Protein AF-A0A0L0HVJ5-F1 (afdb_monomer_lite)

Foldseek 3Di:
DDDDDPDPPDDDDDDPVLVVQLVVLVVLLVVQCVVLCAQDQLHHDDDPVSLVPDDLVDDDDDDLPDPVDDPVSSCSNRVSVVSVVSNPVSDDPVVVSVVSSVSSVVVSVVVVVVVVVVVVVVVVVVVVVVVVVVVPDPDDD

InterPro domains:
  IPR036549 Cytochrome c oxidase subunit 6B/Cytochrome c oxidase assembly factor 6-like superfamily [G3DSA:1.10.10.140] (3-113)
  IPR048280 Cytochrome oxidase c subunit VIb-like [PF02297] (13-110)
  IPR048281 Cytochrome c oxidase assembly factor 6, fungal [PTHR47677] (13-136)

pLDDT: mean 87.88, std 12.99, range [35.66, 98.38]

Radius of gyration: 23.28 Å; chains: 1; bounding box: 74×42×64 Å

Sequence (141 aa):
MPAHETPKLGSLPPSRSARSKCWTARDAYFACLDSHNLWLQGLGPRTHEEIIAVDPQRLVVSSESDKSLTKEERKRLFACRDMKEMFDRECLPSWVNHFGLLRVKDLQTEYLKKKVDKDERERETSDDAFWEKVSAKPRQT

Secondary structure (DSSP, 8-state):
--------SSSSPPPHHHHHHHHHHHHHHHHHHHHTT-SSSS----SHHHHHH--TTS--PPPTT-TTS-HHHHHHHTTTHHHHHHHHHHS-HHHHHHHHHHHHHHHHHHHHHHHHHHHHHHHHHHHHHHHHHHHTS----

Structure (mmCIF, N/CA/C/O backbone):
data_AF-A0A0L0HVJ5-F1
#
_entry.id   AF-A0A0L0HVJ5-F1
#
loop_
_atom_site.group_PDB
_atom_site.id
_atom_site.type_symbol
_atom_site.label_atom_id
_atom_site.label_alt_id
_atom_site.label_comp_id
_atom_site.label_asym_id
_atom_site.label_entity_id
_atom_site.label_seq_id
_atom_site.pdbx_PDB_ins_code
_atom_site.Cartn_x
_atom_site.Cartn_y
_atom_site.Cartn_z
_atom_site.occupancy
_atom_site.B_iso_or_equiv
_atom_site.auth_seq_id
_atom_site.auth_comp_id
_atom_site.auth_asym_id
_atom_site.auth_atom_id
_atom_site.pdbx_PDB_model_num
ATOM 1 N N . MET A 1 1 ? 24.011 -11.012 -29.200 1.00 35.66 1 MET A N 1
ATOM 2 C CA . MET A 1 1 ? 23.295 -10.909 -27.910 1.00 35.66 1 MET A CA 1
ATOM 3 C C . MET A 1 1 ? 23.874 -9.721 -27.158 1.00 35.66 1 MET A C 1
ATOM 5 O O . MET A 1 1 ? 25.054 -9.807 -26.837 1.00 35.66 1 MET A O 1
ATOM 9 N N . PRO A 1 2 ? 23.173 -8.591 -26.955 1.00 46.00 2 PRO A N 1
ATOM 10 C CA . PRO A 1 2 ? 23.742 -7.521 -26.150 1.00 46.00 2 PRO A CA 1
ATOM 11 C C . PRO A 1 2 ? 23.541 -7.839 -24.665 1.00 46.00 2 PRO A C 1
ATOM 13 O O . PRO A 1 2 ? 22.484 -8.309 -24.247 1.00 46.00 2 PRO A O 1
ATOM 16 N N . ALA A 1 3 ? 24.614 -7.639 -23.909 1.00 45.78 3 ALA A N 1
ATOM 17 C CA . ALA A 1 3 ? 24.721 -7.916 -22.490 1.00 45.78 3 ALA A CA 1
ATOM 18 C C . ALA A 1 3 ? 23.763 -7.041 -21.667 1.00 45.78 3 ALA A C 1
ATOM 20 O O . ALA A 1 3 ? 23.591 -5.855 -21.943 1.00 45.78 3 ALA A O 1
ATOM 21 N N . HIS A 1 4 ? 23.170 -7.628 -20.627 1.00 51.38 4 HIS A N 1
ATOM 22 C CA . HIS A 1 4 ? 22.536 -6.879 -19.550 1.00 51.38 4 HIS A CA 1
ATOM 23 C C . HIS A 1 4 ? 23.625 -6.110 -18.790 1.00 51.38 4 HIS A C 1
ATOM 25 O O . HIS A 1 4 ? 24.288 -6.659 -17.914 1.00 51.38 4 HIS A O 1
ATOM 31 N N . GLU A 1 5 ? 23.837 -4.845 -19.147 1.00 51.06 5 GLU A N 1
ATOM 32 C CA . GLU A 1 5 ? 24.633 -3.922 -18.343 1.00 51.06 5 GLU A CA 1
ATOM 33 C C . GLU A 1 5 ? 23.845 -3.581 -17.077 1.00 51.06 5 GLU A C 1
ATOM 35 O O . GLU A 1 5 ? 22.910 -2.780 -17.100 1.00 51.06 5 GLU A O 1
ATOM 40 N N . THR A 1 6 ? 24.210 -4.195 -15.956 1.00 59.03 6 THR A N 1
ATOM 41 C CA . THR A 1 6 ? 23.893 -3.653 -14.637 1.00 59.03 6 THR A CA 1
ATOM 42 C C . THR A 1 6 ? 24.809 -2.447 -14.404 1.00 59.03 6 THR A C 1
ATOM 44 O O . THR A 1 6 ? 26.033 -2.607 -14.353 1.00 59.03 6 THR A O 1
ATOM 47 N N . PRO A 1 7 ? 24.282 -1.212 -14.300 1.00 54.69 7 PRO A N 1
ATOM 48 C CA . PRO A 1 7 ? 25.136 -0.054 -14.088 1.00 54.69 7 PRO A CA 1
ATOM 49 C C . PRO A 1 7 ? 25.788 -0.134 -12.706 1.00 54.69 7 PRO A C 1
ATOM 51 O O . PRO A 1 7 ? 25.109 -0.335 -11.696 1.00 54.69 7 PRO A O 1
ATOM 54 N N . LYS A 1 8 ? 27.114 0.046 -12.672 1.00 54.25 8 LYS A N 1
ATOM 55 C CA . LYS A 1 8 ? 27.903 0.225 -11.447 1.00 54.25 8 LYS A CA 1
ATOM 56 C C . LYS A 1 8 ? 27.253 1.265 -10.532 1.00 54.25 8 LYS A C 1
ATOM 58 O O . LYS A 1 8 ? 26.825 2.331 -10.971 1.00 54.25 8 LYS A O 1
ATOM 63 N N . LEU A 1 9 ? 27.235 0.937 -9.246 1.00 49.25 9 LEU A N 1
ATOM 64 C CA . LEU A 1 9 ? 26.722 1.755 -8.159 1.00 49.25 9 LEU A CA 1
ATOM 65 C C . LEU A 1 9 ? 27.372 3.157 -8.152 1.00 49.25 9 LEU A C 1
ATOM 67 O O . LEU A 1 9 ? 28.546 3.289 -7.822 1.00 49.25 9 LEU A O 1
ATOM 71 N N . GLY A 1 10 ? 26.576 4.185 -8.476 1.00 60.19 10 GLY A N 1
ATOM 72 C CA . GLY A 1 10 ? 26.803 5.586 -8.093 1.00 60.19 10 GLY A CA 1
ATOM 73 C C . GLY A 1 10 ? 27.552 6.485 -9.088 1.00 60.19 10 GLY A C 1
ATOM 74 O O . GLY A 1 10 ? 28.771 6.565 -9.037 1.00 60.19 10 GLY A O 1
ATOM 75 N N . SER A 1 11 ? 26.809 7.251 -9.903 1.00 64.94 11 SER A N 1
ATOM 76 C CA . SER A 1 11 ? 26.962 8.728 -10.011 1.00 64.94 11 SER A CA 1
ATOM 77 C C . SER A 1 11 ? 26.022 9.385 -11.033 1.00 64.94 11 SER A C 1
ATOM 79 O O . SER A 1 11 ? 25.869 10.603 -11.009 1.00 64.94 11 SER A O 1
ATOM 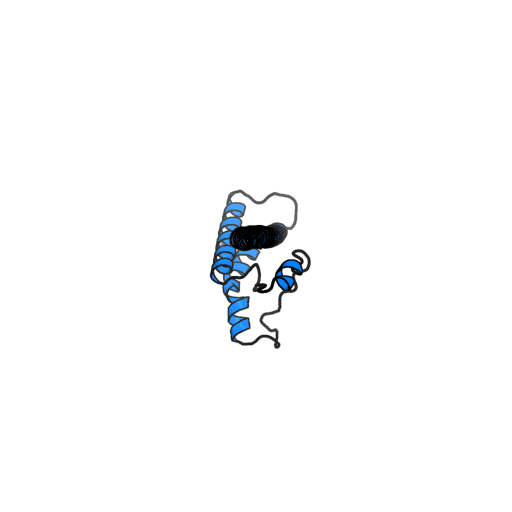81 N N . LEU A 1 12 ? 25.349 8.621 -11.903 1.00 70.25 12 LEU A N 1
ATOM 82 C CA . LEU A 1 12 ? 24.452 9.190 -12.912 1.00 70.25 12 LEU A CA 1
ATOM 83 C C . LEU A 1 12 ? 22.986 8.843 -12.623 1.00 70.25 12 LEU A C 1
ATOM 85 O O . LEU A 1 12 ? 22.672 7.677 -12.363 1.00 70.25 12 LEU A O 1
ATOM 89 N N . PRO A 1 13 ? 22.070 9.829 -12.673 1.00 76.44 13 PRO A N 1
ATOM 90 C CA . PRO A 1 13 ? 20.647 9.551 -12.577 1.00 76.44 13 PRO A CA 1
ATOM 91 C C . PRO A 1 13 ? 20.217 8.627 -13.729 1.00 76.44 13 PRO A C 1
ATOM 93 O O . PRO A 1 13 ? 20.720 8.760 -14.849 1.00 76.44 13 PRO A O 1
ATOM 96 N N . PRO A 1 14 ? 19.271 7.701 -13.491 1.00 86.19 14 PRO A N 1
ATOM 97 C CA . PRO A 1 14 ? 18.804 6.793 -14.525 1.00 86.19 14 PRO A CA 1
ATOM 98 C C . PRO A 1 14 ? 18.211 7.568 -15.707 1.00 86.19 14 PRO A C 1
ATOM 100 O O . PRO A 1 14 ? 17.518 8.583 -15.548 1.00 86.19 14 PRO A O 1
ATOM 103 N N . SER A 1 15 ? 18.461 7.060 -16.914 1.00 93.12 15 SER A N 1
ATOM 104 C CA . SER A 1 15 ? 17.934 7.651 -18.144 1.00 93.12 15 SER A CA 1
ATOM 105 C C . SER A 1 15 ? 16.402 7.711 -18.120 1.00 93.12 15 SER A C 1
ATOM 107 O O . SER A 1 15 ? 15.737 6.979 -17.384 1.00 93.12 15 SER A O 1
ATOM 109 N N . ARG A 1 16 ? 15.797 8.574 -18.946 1.00 93.38 16 ARG A N 1
ATOM 110 C CA . ARG A 1 16 ? 14.327 8.651 -19.062 1.00 93.38 16 ARG A CA 1
ATOM 111 C C . ARG A 1 16 ? 13.706 7.291 -19.413 1.00 93.38 16 ARG A C 1
ATOM 113 O O . ARG A 1 16 ? 12.680 6.935 -18.847 1.00 93.38 16 ARG A O 1
ATOM 120 N N . SER A 1 17 ? 14.346 6.535 -20.307 1.00 94.25 17 SER A N 1
ATOM 121 C CA . SER A 1 17 ? 13.893 5.193 -20.697 1.00 94.25 17 SER A CA 1
ATOM 122 C C . SER A 1 17 ? 13.975 4.204 -19.528 1.00 94.25 17 SER A C 1
ATOM 124 O O . SER A 1 17 ? 13.000 3.511 -19.247 1.00 94.25 17 SER A O 1
ATOM 126 N N . ALA A 1 18 ? 15.082 4.206 -18.774 1.00 93.06 18 ALA A N 1
ATOM 127 C CA . ALA A 1 18 ? 15.229 3.367 -17.583 1.00 93.06 18 ALA A CA 1
ATOM 128 C C . ALA A 1 18 ? 14.184 3.708 -16.503 1.00 93.06 18 ALA A C 1
ATOM 130 O O . ALA A 1 18 ? 13.551 2.814 -15.949 1.00 93.06 18 ALA A O 1
ATOM 131 N N . ARG A 1 19 ? 13.926 5.003 -16.267 1.00 95.50 19 ARG A N 1
ATOM 132 C CA . ARG A 1 19 ? 12.868 5.454 -15.347 1.00 95.50 19 ARG A CA 1
ATOM 133 C C . ARG A 1 19 ? 11.484 4.978 -15.777 1.00 95.50 19 ARG A C 1
ATOM 135 O O . ARG A 1 19 ? 10.726 4.521 -14.932 1.00 95.50 19 ARG A O 1
ATOM 142 N N . SER A 1 20 ? 11.181 5.038 -17.075 1.00 96.81 20 SER A N 1
ATOM 143 C CA . SER A 1 20 ? 9.906 4.552 -17.608 1.00 96.81 20 SER A CA 1
ATOM 144 C C . SER A 1 20 ? 9.703 3.064 -17.321 1.00 96.81 20 SER A C 1
ATOM 146 O O . SER A 1 20 ? 8.641 2.693 -16.837 1.00 96.81 20 SER A O 1
ATOM 148 N N . LYS A 1 21 ? 10.721 2.223 -17.563 1.00 96.88 21 LYS A N 1
ATOM 149 C CA . LYS A 1 21 ? 10.654 0.781 -17.261 1.00 96.88 21 LYS A CA 1
ATOM 150 C C . LYS A 1 21 ? 10.443 0.525 -15.770 1.00 96.88 21 LYS A C 1
ATOM 152 O O . LYS A 1 21 ? 9.568 -0.253 -15.403 1.00 96.88 21 LYS A O 1
ATOM 157 N N . CYS A 1 22 ? 11.193 1.235 -14.928 1.00 97.12 22 CYS A N 1
ATOM 158 C CA . CYS A 1 22 ? 11.050 1.159 -13.480 1.00 97.12 22 CYS A CA 1
ATOM 159 C C . CYS A 1 22 ? 9.627 1.522 -13.014 1.00 97.12 22 CYS A C 1
ATOM 161 O O . CYS A 1 22 ? 9.036 0.781 -12.234 1.00 97.12 22 CYS A O 1
ATOM 163 N N . TRP A 1 23 ? 9.041 2.620 -13.506 1.00 97.44 23 TRP A N 1
ATOM 164 C CA . TRP A 1 23 ? 7.674 3.011 -13.134 1.00 97.44 23 TRP A CA 1
ATOM 165 C C . TRP A 1 23 ? 6.628 2.003 -13.602 1.00 97.44 23 TRP A C 1
ATOM 167 O O . TRP A 1 23 ? 5.751 1.652 -12.824 1.00 97.44 23 TRP A O 1
ATOM 177 N N . THR A 1 24 ? 6.758 1.463 -14.816 1.00 98.19 24 THR A N 1
ATOM 178 C CA . THR A 1 24 ? 5.864 0.400 -15.293 1.00 98.19 24 THR A CA 1
ATOM 179 C C . THR A 1 24 ? 5.943 -0.848 -14.408 1.00 98.19 24 THR A C 1
ATOM 181 O O . THR A 1 24 ? 4.905 -1.388 -14.032 1.00 98.19 24 THR A O 1
ATOM 184 N N . ALA A 1 25 ? 7.148 -1.287 -14.028 1.00 98.12 25 ALA A N 1
ATOM 185 C CA . ALA A 1 25 ? 7.323 -2.435 -13.136 1.00 98.12 25 ALA A CA 1
ATOM 186 C C . ALA A 1 25 ? 6.784 -2.159 -11.718 1.00 98.12 25 ALA A C 1
ATOM 188 O O . ALA A 1 25 ? 6.118 -3.013 -11.133 1.00 98.12 25 ALA A O 1
ATOM 189 N N . ARG A 1 26 ? 7.013 -0.947 -11.192 1.00 97.81 26 ARG A N 1
ATOM 190 C CA . ARG A 1 26 ? 6.460 -0.473 -9.913 1.00 97.81 26 ARG A CA 1
ATOM 191 C C . ARG A 1 26 ? 4.937 -0.540 -9.910 1.00 97.81 26 ARG A C 1
ATOM 193 O O . ARG A 1 26 ? 4.354 -1.096 -8.984 1.00 97.81 26 ARG A O 1
ATOM 200 N N . ASP A 1 27 ? 4.307 0.032 -10.930 1.00 98.38 27 ASP A N 1
ATOM 201 C CA . ASP A 1 27 ? 2.852 0.159 -10.998 1.00 98.38 27 ASP A CA 1
ATOM 202 C C . ASP A 1 27 ? 2.196 -1.217 -11.166 1.00 98.38 27 ASP A C 1
ATOM 204 O O . ASP A 1 27 ? 1.201 -1.501 -10.503 1.00 98.38 27 ASP A O 1
ATOM 208 N N . ALA A 1 28 ? 2.802 -2.114 -11.954 1.00 98.31 28 ALA A N 1
ATOM 209 C CA . ALA A 1 28 ? 2.354 -3.502 -12.068 1.00 98.31 28 ALA A CA 1
ATOM 210 C C . ALA A 1 28 ? 2.432 -4.255 -10.726 1.00 98.31 28 ALA A C 1
ATOM 212 O O . ALA A 1 28 ? 1.493 -4.957 -10.346 1.00 98.31 28 ALA A O 1
ATOM 213 N N . TYR A 1 29 ? 3.528 -4.082 -9.979 1.00 98.00 29 TYR A N 1
ATOM 214 C CA . TYR A 1 29 ? 3.678 -4.676 -8.652 1.00 98.00 29 TYR A CA 1
ATOM 215 C C . TYR A 1 29 ? 2.644 -4.135 -7.660 1.00 98.00 29 TYR A C 1
ATOM 217 O O . TYR A 1 29 ? 1.956 -4.917 -7.005 1.00 98.00 29 TYR A O 1
ATOM 225 N N . PHE A 1 30 ? 2.485 -2.815 -7.575 1.00 97.88 30 PHE A N 1
ATOM 226 C CA . PHE A 1 30 ? 1.533 -2.193 -6.654 1.00 97.88 30 PHE A CA 1
ATOM 227 C C . PHE A 1 30 ? 0.077 -2.525 -6.988 1.00 97.88 30 PHE A C 1
ATOM 229 O O . PHE A 1 30 ? -0.677 -2.826 -6.065 1.00 97.88 30 PHE A O 1
ATOM 236 N N . ALA A 1 31 ? -0.285 -2.592 -8.273 1.00 97.94 31 ALA A N 1
ATOM 237 C CA . ALA A 1 31 ? -1.609 -3.037 -8.703 1.00 97.94 31 ALA A CA 1
ATOM 238 C C . ALA A 1 31 ? -1.893 -4.495 -8.303 1.00 97.94 31 ALA A C 1
ATOM 240 O O . ALA A 1 31 ? -2.991 -4.806 -7.837 1.00 97.94 31 ALA A O 1
ATOM 241 N N . CYS A 1 32 ? -0.899 -5.385 -8.425 1.00 97.75 32 CYS A N 1
ATOM 242 C CA . CYS A 1 32 ? -1.026 -6.754 -7.928 1.00 97.75 32 CYS A CA 1
ATOM 243 C C . CYS A 1 32 ? -1.295 -6.759 -6.417 1.00 97.75 32 CYS A C 1
ATOM 245 O O . CYS A 1 32 ? -2.256 -7.381 -5.964 1.00 97.75 32 CYS A O 1
ATOM 247 N N . LEU A 1 33 ? -0.499 -6.022 -5.638 1.00 96.94 33 LEU A N 1
ATOM 248 C CA . LEU A 1 33 ? -0.677 -5.945 -4.189 1.00 96.94 33 LEU A CA 1
ATOM 249 C C . LEU A 1 33 ? -2.072 -5.445 -3.796 1.00 96.94 33 LEU A C 1
ATOM 251 O O . LEU A 1 33 ? -2.713 -6.054 -2.938 1.00 96.94 33 LEU A O 1
ATOM 255 N N . ASP A 1 34 ? -2.564 -4.399 -4.463 1.00 96.00 34 ASP A N 1
ATOM 256 C CA . ASP A 1 34 ? -3.889 -3.832 -4.201 1.00 96.00 34 ASP A CA 1
ATOM 257 C C . ASP A 1 34 ? -4.998 -4.862 -4.470 1.00 96.00 34 ASP A C 1
ATOM 259 O O . ASP A 1 34 ? -5.897 -5.030 -3.647 1.00 96.00 34 ASP A O 1
ATOM 263 N N . SER A 1 35 ? -4.885 -5.653 -5.545 1.00 96.00 35 SER A N 1
ATOM 264 C CA . SER A 1 35 ? -5.847 -6.728 -5.848 1.00 96.00 35 SER A CA 1
ATOM 265 C C . SER A 1 35 ? -5.887 -7.847 -4.795 1.00 96.00 35 SER A C 1
ATOM 267 O O . SER A 1 35 ? -6.906 -8.520 -4.630 1.00 96.00 35 SER A O 1
ATOM 269 N N . HIS A 1 36 ? -4.794 -8.026 -4.047 1.00 94.50 36 HIS A N 1
ATOM 270 C CA . HIS A 1 36 ? -4.655 -9.039 -3.002 1.00 94.50 36 HIS A CA 1
ATOM 271 C C . HIS A 1 36 ? -4.798 -8.477 -1.577 1.00 94.50 36 HIS A C 1
ATOM 273 O O . HIS A 1 36 ? -4.655 -9.233 -0.610 1.00 94.50 36 HIS A O 1
ATOM 279 N N . ASN A 1 37 ? -5.117 -7.183 -1.431 1.00 93.25 37 ASN A N 1
ATOM 280 C CA . ASN A 1 37 ? -5.149 -6.465 -0.151 1.00 93.25 37 ASN A CA 1
ATOM 281 C C . ASN A 1 37 ? -3.831 -6.610 0.629 1.00 93.25 37 ASN A C 1
ATOM 283 O O . ASN A 1 37 ? -3.805 -6.940 1.819 1.00 93.25 37 ASN A O 1
ATOM 287 N N . LEU A 1 38 ? -2.725 -6.410 -0.082 1.00 93.25 38 LEU A N 1
ATOM 288 C CA . LEU A 1 38 ? -1.371 -6.411 0.449 1.00 93.25 38 LEU A CA 1
ATOM 289 C C . LEU A 1 38 ? -0.794 -4.997 0.347 1.00 93.25 38 LEU A C 1
ATOM 291 O O . LEU A 1 38 ? -1.102 -4.236 -0.563 1.00 93.25 38 LEU A O 1
ATOM 295 N N . TRP A 1 39 ? 0.047 -4.637 1.302 1.00 92.88 39 TRP A N 1
ATOM 296 C CA . TRP A 1 39 ? 0.721 -3.347 1.367 1.00 92.88 39 TRP A CA 1
ATOM 297 C C . TRP A 1 39 ? 2.082 -3.398 0.679 1.00 92.88 39 TRP A C 1
ATOM 299 O O . TRP A 1 39 ? 2.407 -2.499 -0.093 1.00 92.88 39 TRP A O 1
ATOM 309 N N . LEU A 1 40 ? 2.868 -4.450 0.940 1.00 90.06 40 LEU A N 1
ATOM 310 C CA . LEU A 1 40 ? 4.205 -4.678 0.370 1.00 90.06 40 LEU A CA 1
ATOM 311 C C . LEU A 1 40 ? 4.446 -6.180 0.137 1.00 90.06 40 LEU A C 1
ATOM 313 O O . LEU A 1 40 ? 3.495 -6.863 -0.204 1.00 90.06 40 LEU A O 1
ATOM 317 N N . GLN A 1 41 ? 5.686 -6.681 0.276 1.00 84.19 41 GLN A N 1
ATOM 318 C CA . GLN A 1 41 ? 6.149 -8.052 -0.027 1.00 84.19 41 GLN A CA 1
ATOM 319 C C . GLN A 1 41 ? 5.383 -9.130 0.762 1.00 84.19 41 GLN A C 1
ATOM 321 O O . GLN A 1 41 ? 5.901 -9.716 1.703 1.00 84.19 41 GLN A O 1
ATOM 326 N N . GLY A 1 42 ? 4.108 -9.326 0.459 1.00 80.88 42 GLY A N 1
ATOM 327 C CA . GLY A 1 42 ? 3.201 -10.133 1.258 1.00 80.88 42 GLY A CA 1
ATOM 328 C C . GLY A 1 42 ? 2.689 -9.482 2.533 1.00 80.88 42 GLY A C 1
ATOM 329 O O . GLY A 1 42 ? 1.746 -9.997 3.110 1.00 80.88 42 GLY A O 1
ATOM 330 N N . LEU A 1 43 ? 3.213 -8.344 2.987 1.00 87.12 43 LEU A N 1
ATOM 331 C CA . LEU A 1 43 ? 2.675 -7.708 4.192 1.00 87.12 43 LEU A CA 1
ATOM 332 C C . LEU A 1 43 ? 1.231 -7.242 3.952 1.00 87.12 43 LEU A C 1
ATOM 334 O O . LEU A 1 43 ? 0.980 -6.549 2.974 1.00 87.12 43 LEU A O 1
ATOM 338 N N . GLY A 1 44 ? 0.299 -7.573 4.846 1.00 87.00 44 GLY A N 1
ATOM 339 C CA . GLY A 1 44 ? -1.105 -7.159 4.751 1.00 87.00 44 GLY A CA 1
ATOM 340 C C . GLY A 1 44 ? -1.746 -7.049 6.135 1.00 87.00 44 GLY A C 1
ATOM 341 O O . GLY A 1 44 ? -2.446 -7.992 6.522 1.00 87.00 44 GLY A O 1
ATOM 342 N N . PRO A 1 45 ? -1.479 -5.959 6.883 1.00 89.62 45 PRO A N 1
ATOM 343 C CA . PRO A 1 45 ? -2.009 -5.766 8.228 1.00 89.62 45 PRO A CA 1
ATOM 344 C C . PRO A 1 45 ? -3.534 -5.632 8.169 1.00 89.62 45 PRO A C 1
ATOM 346 O O . PRO A 1 45 ? -4.084 -4.987 7.273 1.00 89.62 45 PRO A O 1
ATOM 349 N N . ARG A 1 46 ? -4.226 -6.283 9.104 1.00 86.88 46 ARG A N 1
ATOM 350 C CA . ARG A 1 46 ? -5.696 -6.354 9.145 1.00 86.88 46 ARG A CA 1
ATOM 351 C C . ARG A 1 46 ? -6.288 -5.645 10.351 1.00 86.88 46 ARG A C 1
ATOM 353 O O . ARG A 1 46 ? -7.458 -5.272 10.305 1.00 86.88 46 ARG A O 1
ATOM 360 N N . THR A 1 47 ? -5.513 -5.481 11.418 1.00 91.00 47 THR A N 1
ATOM 361 C CA . THR A 1 47 ? -5.974 -4.825 12.645 1.00 91.00 47 THR A CA 1
ATOM 362 C C . THR A 1 47 ? -5.444 -3.401 12.749 1.00 91.00 47 THR A C 1
ATOM 364 O O . THR A 1 47 ? -4.477 -3.016 12.091 1.00 91.00 47 THR A O 1
ATOM 367 N N . HIS A 1 48 ? -6.104 -2.602 13.585 1.00 90.00 48 HIS A N 1
ATOM 368 C CA . HIS A 1 48 ? -5.682 -1.236 13.872 1.00 90.00 48 HIS A CA 1
ATOM 369 C C . HIS A 1 48 ? -4.268 -1.198 14.460 1.00 90.00 48 HIS A C 1
ATOM 371 O O . HIS A 1 48 ? -3.435 -0.387 14.055 1.00 90.00 48 HIS A O 1
ATOM 377 N N . GLU A 1 49 ? -4.006 -2.118 15.384 1.00 91.75 49 GLU A N 1
ATOM 378 C CA . GLU A 1 49 ? -2.748 -2.257 16.102 1.00 91.75 49 GLU A CA 1
ATOM 379 C C . GLU A 1 49 ? -1.631 -2.681 15.147 1.00 91.75 49 GLU A C 1
ATOM 381 O O . GLU A 1 49 ? -0.556 -2.088 15.170 1.00 91.75 49 GLU A O 1
ATOM 386 N N . GLU A 1 50 ? -1.901 -3.643 14.256 1.00 90.75 50 GLU A N 1
ATOM 387 C CA . GLU A 1 50 ? -0.953 -4.056 13.217 1.00 90.75 50 GLU A CA 1
ATOM 388 C C . GLU A 1 50 ? -0.610 -2.890 12.287 1.00 90.75 50 GLU A C 1
ATOM 390 O O . GLU A 1 50 ? 0.565 -2.674 12.010 1.00 90.75 50 GLU A O 1
ATOM 395 N N . ILE A 1 51 ? -1.610 -2.118 11.841 1.00 92.25 51 ILE A N 1
ATOM 396 C CA . ILE A 1 51 ? -1.422 -0.970 10.941 1.00 92.25 51 ILE A CA 1
ATOM 397 C C . ILE A 1 51 ? -0.536 0.110 11.576 1.00 92.25 51 ILE A C 1
ATOM 399 O O . ILE A 1 51 ? 0.377 0.613 10.916 1.00 92.25 51 ILE A O 1
ATOM 403 N N . ILE A 1 52 ? -0.783 0.462 12.842 1.00 90.06 52 ILE A N 1
ATOM 404 C CA . ILE A 1 52 ? 0.027 1.451 13.573 1.00 90.06 52 ILE A CA 1
ATOM 405 C C . ILE A 1 52 ? 1.445 0.926 13.816 1.00 90.06 52 ILE A C 1
ATOM 407 O O . ILE A 1 52 ? 2.403 1.689 13.725 1.00 90.06 52 ILE A O 1
ATOM 411 N N . ALA A 1 53 ? 1.583 -0.368 14.110 1.00 90.00 53 ALA A N 1
ATOM 412 C CA . ALA A 1 53 ? 2.869 -0.987 14.405 1.00 90.00 53 ALA A CA 1
ATOM 413 C C . ALA A 1 53 ? 3.747 -1.224 13.164 1.00 90.00 53 ALA A C 1
ATOM 415 O O . ALA A 1 53 ? 4.921 -1.566 13.324 1.00 90.00 53 ALA A O 1
ATOM 416 N N . VAL A 1 54 ? 3.223 -1.063 11.939 1.00 89.62 54 VAL A N 1
ATOM 417 C CA . VAL A 1 54 ? 4.046 -1.186 10.729 1.00 89.62 54 VAL A CA 1
ATOM 418 C C . VAL A 1 54 ? 5.109 -0.086 10.723 1.00 89.62 54 VAL A C 1
ATOM 420 O O . VAL A 1 54 ? 4.805 1.082 10.490 1.00 89.62 54 VAL A O 1
ATOM 423 N N . ASP A 1 55 ? 6.367 -0.482 10.916 1.00 87.19 55 ASP A N 1
ATOM 424 C CA . ASP A 1 55 ? 7.540 0.357 10.681 1.00 87.19 55 ASP A CA 1
ATOM 425 C C . ASP A 1 55 ? 8.000 0.189 9.220 1.00 87.19 55 ASP A C 1
ATOM 427 O O . ASP A 1 55 ? 8.514 -0.878 8.861 1.00 87.19 55 ASP A O 1
ATOM 431 N N . PRO A 1 56 ? 7.863 1.222 8.367 1.00 81.56 56 PRO A N 1
ATOM 432 C CA . PRO A 1 56 ? 8.274 1.152 6.969 1.00 81.56 56 PRO A CA 1
ATOM 433 C C . PRO A 1 56 ? 9.777 0.873 6.783 1.00 81.56 56 PRO A C 1
ATOM 435 O O . PRO A 1 56 ? 10.171 0.289 5.774 1.00 81.56 56 PRO A O 1
ATOM 438 N N . GLN A 1 57 ? 10.631 1.282 7.728 1.00 84.06 57 GLN A N 1
ATOM 439 C CA . GLN A 1 57 ? 12.086 1.112 7.634 1.00 84.06 57 GLN A CA 1
ATOM 440 C C . GLN A 1 57 ? 12.562 -0.237 8.175 1.00 84.06 57 GLN A C 1
ATOM 442 O O . GLN A 1 57 ? 13.650 -0.694 7.819 1.00 84.06 57 GLN A O 1
ATOM 447 N N . ARG A 1 58 ? 11.753 -0.884 9.017 1.00 83.62 58 ARG A N 1
ATOM 448 C CA . ARG A 1 58 ? 12.066 -2.170 9.648 1.00 83.62 58 ARG A CA 1
ATOM 449 C C . ARG A 1 58 ? 11.015 -3.224 9.320 1.00 83.62 58 ARG A C 1
ATOM 451 O O . ARG A 1 58 ? 10.568 -3.979 10.182 1.00 83.62 58 ARG A O 1
ATOM 458 N N . LEU A 1 59 ? 10.635 -3.291 8.050 1.00 74.38 59 LEU A N 1
ATOM 459 C CA . LEU A 1 59 ? 9.692 -4.292 7.574 1.00 74.38 59 LEU A CA 1
ATOM 460 C C . LEU A 1 59 ? 10.298 -5.688 7.730 1.00 74.38 59 LEU A C 1
ATOM 462 O O . LEU A 1 59 ? 11.237 -6.061 7.026 1.00 74.38 59 LEU A O 1
ATOM 466 N N . VAL A 1 60 ? 9.744 -6.467 8.655 1.00 74.44 60 VAL A N 1
ATOM 467 C CA . VAL A 1 60 ? 10.055 -7.889 8.787 1.00 74.44 60 VAL A CA 1
ATOM 468 C C . VAL A 1 60 ? 9.122 -8.643 7.851 1.00 74.44 60 VAL A C 1
ATOM 470 O O . VAL A 1 60 ? 7.920 -8.731 8.089 1.00 74.44 60 VAL A O 1
ATOM 473 N N . VAL A 1 61 ? 9.679 -9.152 6.756 1.00 74.88 61 VAL A N 1
ATOM 474 C CA . VAL A 1 61 ? 8.953 -9.973 5.785 1.00 74.88 61 VAL A CA 1
ATOM 475 C C . VAL A 1 61 ? 9.281 -11.435 6.067 1.00 74.88 61 VAL A C 1
ATOM 477 O O . VAL A 1 61 ? 10.455 -11.809 6.098 1.00 74.88 61 VAL A O 1
ATOM 480 N N . SER A 1 62 ? 8.260 -12.266 6.283 1.00 77.38 62 SER A N 1
ATOM 481 C CA . SER A 1 62 ? 8.445 -13.717 6.382 1.00 77.38 62 SER A CA 1
ATOM 482 C C . SER A 1 62 ? 9.023 -14.253 5.075 1.00 77.38 62 SER A C 1
ATOM 484 O O . SER A 1 62 ? 8.638 -13.805 4.001 1.00 77.38 62 SER A O 1
ATOM 486 N N . SER A 1 63 ? 9.951 -15.208 5.143 1.00 83.31 63 SER A N 1
ATOM 487 C CA . SER A 1 63 ? 10.480 -15.868 3.939 1.00 83.31 63 SER A CA 1
ATOM 488 C C . SER A 1 63 ? 9.470 -16.871 3.370 1.00 83.31 63 SER A C 1
ATOM 490 O O . SER A 1 63 ? 8.684 -17.443 4.121 1.00 83.31 63 SER A O 1
ATOM 492 N N . GLU A 1 64 ? 9.511 -17.166 2.068 1.00 85.31 64 GLU A N 1
ATOM 493 C CA . GLU A 1 64 ? 8.618 -18.184 1.478 1.00 85.31 64 GLU A CA 1
ATOM 494 C C . GLU A 1 64 ? 8.857 -19.576 2.085 1.00 85.31 64 GLU A C 1
ATOM 496 O O . GLU A 1 64 ? 7.931 -20.368 2.264 1.00 85.31 64 GLU A O 1
ATOM 501 N N . SER A 1 65 ? 10.101 -19.841 2.485 1.00 85.31 65 SER A N 1
ATOM 502 C CA . SER A 1 65 ? 10.532 -21.045 3.197 1.00 85.31 65 SER A CA 1
ATOM 503 C C . SER A 1 65 ? 10.153 -21.081 4.679 1.00 85.31 65 SER A C 1
ATOM 505 O O . SER A 1 65 ? 10.481 -22.054 5.360 1.00 85.31 65 SER A O 1
ATOM 507 N N . ASP A 1 66 ? 9.501 -20.041 5.203 1.00 87.44 66 ASP A N 1
ATOM 508 C CA . ASP A 1 66 ? 9.091 -20.006 6.600 1.00 87.44 66 ASP A CA 1
ATOM 509 C C . ASP A 1 66 ? 8.101 -21.148 6.873 1.00 87.44 66 ASP A C 1
ATOM 511 O O . ASP A 1 66 ? 7.067 -21.295 6.207 1.00 87.44 66 ASP A O 1
ATOM 515 N N . LYS A 1 67 ? 8.469 -22.001 7.834 1.00 88.00 67 LYS A N 1
ATOM 516 C CA . LYS A 1 67 ? 7.702 -23.189 8.223 1.00 88.00 67 LYS A CA 1
ATOM 517 C C . LYS A 1 67 ? 6.472 -22.837 9.056 1.00 88.00 67 LYS A C 1
ATOM 519 O O . LYS A 1 67 ? 5.589 -23.680 9.174 1.00 88.00 67 LYS A O 1
ATOM 524 N N . SER A 1 68 ? 6.420 -21.633 9.630 1.00 88.94 68 SER A N 1
ATOM 525 C CA . SER A 1 68 ? 5.262 -21.159 10.394 1.00 88.94 68 SER A CA 1
ATOM 526 C C . SER A 1 68 ? 4.058 -20.836 9.506 1.00 88.94 68 SER A C 1
ATOM 528 O O . SER A 1 68 ? 2.929 -20.867 9.987 1.00 88.94 68 SER A O 1
ATOM 530 N N . LEU A 1 69 ? 4.281 -20.584 8.211 1.00 87.88 69 LEU A N 1
ATOM 531 C CA . LEU A 1 69 ? 3.225 -20.232 7.268 1.00 87.88 69 LEU A CA 1
ATOM 532 C C . LEU A 1 69 ? 2.458 -21.463 6.781 1.00 87.88 69 LEU A C 1
ATOM 534 O O . LEU A 1 69 ? 3.038 -22.422 6.248 1.00 87.88 69 LEU A O 1
ATOM 538 N N . THR A 1 70 ? 1.131 -21.375 6.859 1.00 92.44 70 THR A N 1
ATOM 539 C CA . THR A 1 70 ? 0.225 -22.297 6.168 1.00 92.44 70 THR A CA 1
ATOM 540 C C . THR A 1 70 ? 0.400 -22.196 4.650 1.00 92.44 70 THR A C 1
ATOM 542 O O . THR A 1 70 ? 0.964 -21.239 4.107 1.00 92.44 70 THR A O 1
ATOM 545 N N . LYS A 1 71 ? -0.081 -23.205 3.920 1.00 92.38 71 LYS A N 1
ATOM 546 C CA . LYS A 1 71 ? -0.002 -23.224 2.453 1.00 92.38 71 LYS A CA 1
ATOM 547 C C . LYS A 1 71 ? -0.779 -22.053 1.842 1.00 92.38 71 LYS A C 1
ATOM 549 O O . LYS A 1 71 ? -0.347 -21.465 0.851 1.00 92.38 71 LYS A O 1
ATOM 554 N N . GLU A 1 72 ? -1.905 -21.721 2.451 1.00 90.75 72 GLU A N 1
ATOM 555 C CA . GLU A 1 72 ? -2.825 -20.660 2.070 1.00 90.75 72 GLU A CA 1
ATOM 556 C C . GLU A 1 72 ? -2.197 -19.288 2.326 1.00 90.75 72 GLU A C 1
ATOM 558 O O . GLU A 1 72 ? -2.225 -18.431 1.441 1.00 90.75 72 GLU A O 1
ATOM 563 N N . GLU A 1 73 ? -1.559 -19.100 3.486 1.00 88.69 73 GLU A N 1
ATOM 564 C CA . GLU A 1 73 ? -0.792 -17.887 3.783 1.00 88.69 73 GLU A CA 1
ATOM 565 C C . GLU A 1 73 ? 0.374 -17.726 2.819 1.00 88.69 73 GLU A C 1
ATOM 567 O O . GLU A 1 73 ? 0.500 -16.670 2.211 1.00 88.69 73 GLU A O 1
ATOM 572 N N . ARG A 1 74 ? 1.169 -18.776 2.582 1.00 90.56 74 ARG A N 1
ATOM 573 C CA . ARG A 1 74 ? 2.263 -18.723 1.602 1.00 90.56 74 ARG A CA 1
ATOM 574 C C . ARG A 1 74 ? 1.745 -18.302 0.226 1.00 90.56 74 ARG A C 1
ATOM 576 O O . ARG A 1 74 ? 2.263 -17.369 -0.377 1.00 90.56 74 ARG A O 1
ATOM 583 N N . LYS A 1 75 ? 0.667 -18.924 -0.253 1.00 90.75 75 LYS A N 1
ATOM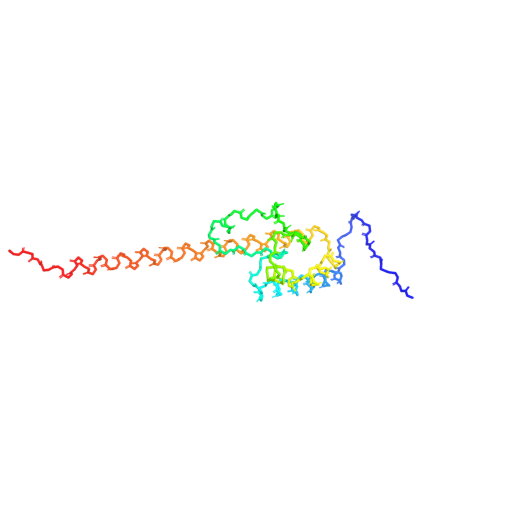 584 C CA . LYS A 1 75 ? 0.075 -18.564 -1.546 1.00 90.75 75 LYS A CA 1
ATOM 585 C C . LYS A 1 75 ? -0.388 -17.104 -1.585 1.00 90.75 75 LYS A C 1
ATOM 587 O O . LYS A 1 75 ? -0.201 -16.445 -2.602 1.00 90.75 75 LYS A O 1
ATOM 592 N N . ARG A 1 76 ? -0.995 -16.600 -0.506 1.00 90.12 76 ARG A N 1
ATOM 593 C CA . ARG A 1 76 ? -1.481 -15.216 -0.428 1.00 90.12 76 ARG A CA 1
ATOM 594 C C . ARG A 1 76 ? -0.331 -14.210 -0.339 1.00 90.12 76 ARG A C 1
ATOM 596 O O . ARG A 1 76 ? -0.307 -13.276 -1.130 1.00 90.12 76 ARG A O 1
ATOM 603 N N . LEU A 1 77 ? 0.593 -14.380 0.608 1.00 89.06 77 LEU A N 1
ATOM 604 C CA . LEU A 1 77 ? 1.678 -13.428 0.877 1.00 89.06 77 LEU A CA 1
ATOM 605 C C . LEU A 1 77 ? 2.646 -13.340 -0.321 1.00 89.06 77 LEU A C 1
ATOM 607 O O . LEU A 1 77 ? 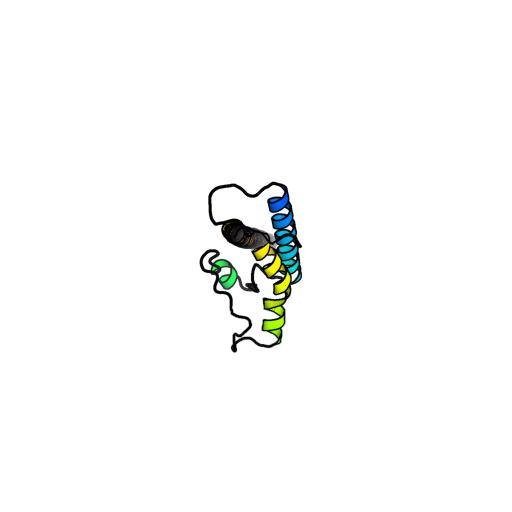3.125 -12.263 -0.654 1.00 89.06 77 LEU A O 1
ATOM 611 N N . PHE A 1 78 ? 2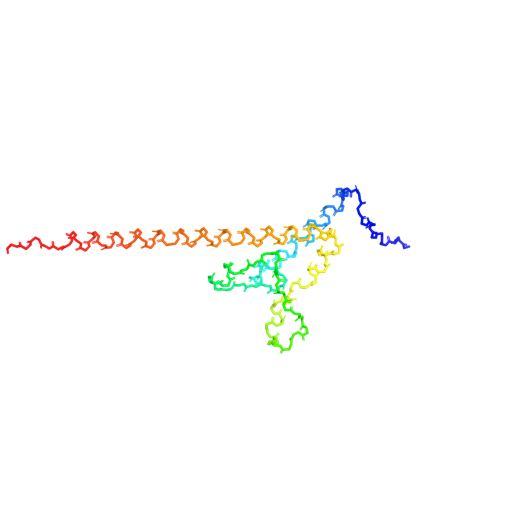.881 -14.443 -1.036 1.00 92.38 78 PHE A N 1
ATOM 612 C CA . PHE A 1 78 ? 3.800 -14.471 -2.182 1.00 92.38 78 PHE A CA 1
ATOM 613 C C . PHE A 1 78 ? 3.107 -14.349 -3.547 1.00 92.38 78 PHE A C 1
ATOM 615 O O . PHE A 1 78 ? 3.757 -14.517 -4.576 1.00 92.38 78 PHE A O 1
ATOM 622 N N . ALA A 1 79 ? 1.815 -13.996 -3.589 1.00 93.50 79 ALA A N 1
ATOM 623 C CA . ALA A 1 79 ? 1.044 -13.907 -4.835 1.00 93.50 79 ALA A CA 1
ATOM 624 C C . ALA A 1 79 ? 1.657 -12.953 -5.880 1.00 93.50 79 ALA A C 1
ATOM 626 O O . ALA A 1 79 ? 1.569 -13.207 -7.076 1.00 93.50 79 ALA A O 1
ATOM 627 N N . CYS A 1 80 ? 2.313 -11.878 -5.432 1.00 95.56 80 CYS A N 1
ATOM 628 C CA . CYS A 1 80 ? 2.887 -10.840 -6.297 1.00 95.56 80 CYS A CA 1
ATOM 629 C C . CYS A 1 80 ? 4.410 -10.948 -6.473 1.00 95.56 80 CYS A C 1
ATOM 631 O O . CYS A 1 80 ? 5.055 -9.960 -6.838 1.00 95.56 80 CYS A O 1
ATOM 633 N N . ARG A 1 81 ? 4.995 -12.122 -6.192 1.00 94.12 81 ARG A N 1
ATOM 634 C CA . ARG A 1 81 ? 6.448 -12.342 -6.211 1.00 94.12 81 ARG A CA 1
ATOM 635 C C . ARG A 1 81 ? 7.080 -11.999 -7.562 1.00 94.12 81 ARG A C 1
ATOM 637 O O . ARG A 1 81 ? 8.032 -11.228 -7.592 1.00 94.12 81 ARG A O 1
ATOM 644 N N . ASP A 1 82 ? 6.523 -12.482 -8.667 1.00 94.62 82 ASP A N 1
ATOM 645 C CA . ASP A 1 82 ? 7.110 -12.264 -9.999 1.00 94.62 82 ASP A CA 1
ATOM 646 C C . ASP A 1 82 ? 7.156 -10.773 -10.369 1.00 94.62 82 ASP A C 1
ATOM 648 O O . ASP A 1 82 ? 8.150 -10.261 -10.888 1.00 94.62 82 ASP A O 1
ATOM 652 N N . MET A 1 83 ? 6.090 -10.036 -10.037 1.00 96.56 83 MET A N 1
ATOM 653 C CA . MET A 1 83 ? 6.033 -8.587 -10.240 1.00 96.56 83 MET A CA 1
ATOM 654 C C . MET A 1 83 ? 7.037 -7.856 -9.343 1.00 96.56 83 MET A C 1
ATOM 656 O O . MET A 1 83 ? 7.651 -6.881 -9.780 1.00 96.56 83 MET A O 1
ATOM 660 N N . LYS A 1 84 ? 7.255 -8.345 -8.114 1.00 95.44 84 LYS A N 1
ATOM 661 C CA . LYS A 1 84 ? 8.284 -7.811 -7.215 1.00 95.44 84 LYS A CA 1
ATOM 662 C C . LYS A 1 84 ? 9.689 -8.016 -7.775 1.00 95.44 84 LYS A C 1
ATOM 664 O O . LYS A 1 84 ? 10.476 -7.075 -7.764 1.00 95.44 84 LYS A O 1
ATOM 669 N N . GLU A 1 85 ? 9.991 -9.202 -8.298 1.00 95.00 85 GLU A N 1
ATOM 670 C CA . GLU A 1 85 ? 11.295 -9.498 -8.902 1.00 95.00 85 GLU A CA 1
ATOM 671 C C . GLU A 1 85 ? 11.562 -8.603 -10.123 1.00 95.00 85 GLU A C 1
ATOM 673 O O . GLU A 1 85 ? 12.670 -8.092 -10.296 1.00 95.00 85 GLU A O 1
ATOM 678 N N . MET A 1 86 ? 10.538 -8.329 -10.941 1.00 95.69 86 MET A N 1
ATOM 679 C CA . MET A 1 86 ? 10.654 -7.355 -12.032 1.00 95.69 86 MET A CA 1
ATOM 680 C C . MET A 1 86 ? 10.874 -5.931 -11.518 1.00 95.69 86 MET A C 1
ATOM 682 O O . MET A 1 86 ? 11.737 -5.227 -12.037 1.00 95.69 86 MET A O 1
ATOM 686 N N . PHE A 1 87 ? 10.136 -5.508 -10.493 1.00 96.88 87 PHE A N 1
ATOM 687 C CA . PHE A 1 87 ? 10.317 -4.192 -9.884 1.00 96.88 87 PHE A CA 1
ATOM 688 C C . PHE A 1 87 ? 11.744 -4.009 -9.342 1.00 96.88 87 PHE A C 1
ATOM 690 O O . PHE A 1 87 ? 12.369 -2.986 -9.615 1.00 96.88 87 PHE A O 1
ATOM 697 N N . ASP A 1 88 ? 12.297 -5.024 -8.678 1.00 94.75 88 ASP A N 1
ATOM 698 C CA . ASP A 1 88 ? 13.663 -4.997 -8.139 1.00 94.75 88 ASP A CA 1
ATOM 699 C C . ASP A 1 88 ? 14.745 -5.006 -9.212 1.00 94.75 88 ASP A C 1
ATOM 701 O O . ASP A 1 88 ? 15.810 -4.421 -9.023 1.00 94.75 88 ASP A O 1
ATOM 705 N N . ARG A 1 89 ? 14.473 -5.653 -10.346 1.00 95.88 89 ARG A N 1
ATOM 706 C CA . ARG A 1 89 ? 15.403 -5.705 -11.474 1.00 95.88 89 ARG A CA 1
ATOM 707 C C . ARG A 1 89 ? 15.429 -4.400 -12.266 1.00 95.88 89 ARG A C 1
ATOM 709 O O . ARG A 1 89 ? 16.499 -3.966 -12.685 1.00 95.88 89 ARG A O 1
ATOM 716 N N . GLU A 1 90 ? 14.266 -3.801 -12.521 1.00 96.44 90 GLU A N 1
ATOM 717 C CA . GLU A 1 90 ? 14.158 -2.612 -13.379 1.00 96.44 90 GLU A CA 1
ATOM 718 C C . GLU A 1 90 ? 14.428 -1.298 -12.624 1.00 96.44 90 GLU A C 1
ATOM 720 O O . GLU A 1 90 ? 14.736 -0.280 -13.249 1.00 96.44 90 GLU A O 1
ATOM 725 N N . CYS A 1 91 ? 14.313 -1.291 -11.293 1.00 95.56 91 CYS A N 1
ATOM 726 C CA . CYS A 1 91 ? 14.507 -0.100 -10.469 1.00 95.56 91 CYS A CA 1
ATOM 727 C C . CYS A 1 91 ? 15.817 -0.111 -9.680 1.00 95.56 91 CYS A C 1
ATOM 729 O O . CYS A 1 91 ? 16.369 -1.146 -9.327 1.00 95.56 91 CYS A O 1
ATOM 731 N N . LEU A 1 92 ? 16.291 1.086 -9.322 1.00 94.06 92 LEU A N 1
ATOM 732 C CA . LEU A 1 92 ? 17.380 1.222 -8.356 1.00 94.06 92 LEU A CA 1
ATOM 733 C C . LEU A 1 92 ? 16.913 0.763 -6.963 1.00 94.06 92 LEU A C 1
ATOM 735 O O . LEU A 1 92 ? 15.806 1.131 -6.561 1.00 94.06 92 LEU A O 1
ATOM 739 N N . PRO A 1 93 ? 17.757 0.085 -6.163 1.00 92.19 93 PRO A N 1
ATOM 740 C CA . PRO A 1 93 ? 17.384 -0.343 -4.812 1.00 92.19 93 PRO A CA 1
ATOM 741 C C . PRO A 1 93 ? 16.904 0.805 -3.912 1.00 92.19 93 PRO A C 1
ATOM 743 O O . PRO A 1 93 ? 15.952 0.652 -3.150 1.00 92.19 93 PRO A O 1
ATOM 746 N N . SER A 1 94 ? 17.506 1.993 -4.042 1.00 92.38 94 SER A N 1
ATOM 747 C CA . SER A 1 94 ? 17.075 3.192 -3.312 1.00 92.38 94 SER A CA 1
ATOM 748 C C . SER A 1 94 ? 15.678 3.665 -3.720 1.00 92.38 94 SER A C 1
ATOM 750 O O . SER A 1 94 ? 14.930 4.153 -2.876 1.00 92.38 94 SER A O 1
ATOM 752 N N . TRP A 1 95 ? 15.303 3.492 -4.991 1.00 94.94 95 TRP A N 1
ATOM 753 C CA . TRP A 1 95 ? 13.969 3.812 -5.497 1.00 94.94 95 TRP A CA 1
ATOM 754 C C . TRP A 1 95 ? 12.941 2.791 -5.027 1.00 94.94 95 TRP A C 1
ATOM 756 O O . TRP A 1 95 ? 11.879 3.190 -4.562 1.00 94.94 95 TRP A O 1
ATOM 766 N N . VAL A 1 96 ? 13.267 1.497 -5.086 1.00 94.44 96 VAL A N 1
ATOM 767 C CA . VAL A 1 96 ? 12.415 0.430 -4.538 1.00 94.44 96 VAL A CA 1
ATOM 768 C C . VAL A 1 96 ? 12.115 0.697 -3.065 1.00 94.44 96 VAL A C 1
ATOM 770 O O . VAL A 1 96 ? 10.951 0.693 -2.667 1.00 94.44 96 VAL A O 1
ATOM 773 N N . ASN A 1 97 ? 13.152 0.995 -2.275 1.00 92.38 97 ASN A N 1
ATOM 774 C CA . ASN A 1 97 ? 12.997 1.344 -0.868 1.00 92.38 97 ASN A CA 1
ATOM 775 C C . ASN A 1 97 ? 12.119 2.589 -0.697 1.00 92.38 97 ASN A C 1
ATOM 777 O O . ASN A 1 97 ? 11.123 2.545 0.014 1.00 92.38 97 ASN A O 1
ATOM 781 N N . HIS A 1 98 ? 12.438 3.684 -1.392 1.00 93.88 98 HIS A N 1
ATOM 782 C CA . HIS A 1 98 ? 11.676 4.927 -1.289 1.00 93.88 98 HIS A CA 1
ATOM 783 C C . HIS A 1 98 ? 10.191 4.745 -1.632 1.00 93.88 98 HIS A C 1
ATOM 785 O O . HIS A 1 98 ? 9.335 5.181 -0.867 1.00 93.88 98 HIS A O 1
ATOM 791 N N . PHE A 1 99 ? 9.875 4.076 -2.744 1.00 95.94 99 PHE A N 1
ATOM 792 C CA . PHE A 1 99 ? 8.489 3.820 -3.135 1.00 95.94 99 PHE A CA 1
ATOM 793 C C . PHE A 1 99 ? 7.774 2.892 -2.153 1.00 95.94 99 PHE A C 1
ATOM 795 O O . PHE A 1 99 ? 6.592 3.095 -1.891 1.00 95.94 99 PHE A O 1
ATOM 802 N N . GLY A 1 100 ? 8.478 1.909 -1.586 1.00 94.12 100 GLY A N 1
ATOM 803 C CA . GLY A 1 100 ? 7.932 1.058 -0.532 1.00 94.12 100 GLY A CA 1
ATOM 804 C C . GLY A 1 100 ? 7.562 1.855 0.723 1.00 94.12 100 GLY A C 1
ATOM 805 O O . GLY A 1 100 ? 6.433 1.753 1.198 1.00 94.12 100 GLY A O 1
ATOM 806 N N . LEU A 1 101 ? 8.482 2.698 1.208 1.00 93.50 101 LEU A N 1
ATOM 807 C CA . LEU A 1 101 ? 8.254 3.584 2.356 1.00 93.50 101 LEU A CA 1
ATOM 808 C C . LEU A 1 101 ? 7.079 4.535 2.114 1.00 93.50 101 LEU A C 1
ATOM 810 O O . LEU A 1 101 ? 6.215 4.686 2.976 1.00 93.50 101 LEU A O 1
ATOM 814 N N . LEU A 1 102 ? 7.051 5.161 0.934 1.00 95.12 102 LEU A N 1
ATOM 815 C CA . LEU A 1 102 ? 5.999 6.093 0.546 1.00 95.12 102 LEU A CA 1
ATOM 816 C C . LEU A 1 102 ? 4.634 5.400 0.530 1.00 95.12 102 LEU A C 1
ATOM 818 O O . LEU A 1 102 ? 3.707 5.882 1.168 1.00 95.12 102 LEU A O 1
ATOM 822 N N . ARG A 1 103 ? 4.538 4.222 -0.096 1.00 95.50 103 ARG A N 1
ATOM 823 C CA . ARG A 1 103 ? 3.292 3.451 -0.150 1.00 95.50 103 ARG A CA 1
ATOM 824 C C . ARG A 1 103 ? 2.764 3.098 1.239 1.00 95.50 103 ARG A C 1
ATOM 826 O O . ARG A 1 103 ? 1.576 3.271 1.487 1.00 95.50 103 ARG A O 1
ATOM 833 N N . VAL A 1 104 ? 3.618 2.621 2.150 1.00 93.88 104 VAL A N 1
ATOM 834 C CA . VAL A 1 104 ? 3.179 2.288 3.520 1.00 93.88 104 VAL A CA 1
ATOM 835 C C . VAL A 1 104 ? 2.692 3.532 4.250 1.00 93.88 104 VAL A C 1
ATOM 837 O O . VAL A 1 104 ? 1.611 3.503 4.834 1.00 93.88 104 VAL A O 1
ATOM 840 N N . LYS A 1 105 ? 3.447 4.633 4.177 1.00 93.44 105 LYS A N 1
ATOM 841 C CA . LYS A 1 105 ? 3.050 5.905 4.784 1.00 93.44 105 LYS A CA 1
ATOM 842 C C . LYS A 1 105 ? 1.694 6.379 4.258 1.00 93.44 105 LYS A C 1
ATOM 844 O O . LYS A 1 105 ? 0.861 6.820 5.052 1.00 93.44 105 LYS A O 1
ATOM 849 N N . ASP A 1 106 ? 1.476 6.303 2.949 1.00 94.88 106 ASP A N 1
ATOM 850 C CA . ASP A 1 106 ? 0.227 6.737 2.324 1.00 94.88 106 ASP A CA 1
ATOM 851 C C . ASP A 1 106 ? -0.945 5.867 2.800 1.00 94.88 106 ASP A C 1
ATOM 853 O O . ASP A 1 106 ? -1.949 6.404 3.267 1.00 94.88 106 ASP A O 1
ATOM 857 N N . LEU A 1 107 ? -0.778 4.539 2.822 1.00 94.94 107 LEU A N 1
ATOM 858 C CA . LEU A 1 107 ? -1.794 3.603 3.322 1.00 94.94 107 LEU A CA 1
ATOM 859 C C . LEU A 1 107 ? -2.114 3.813 4.812 1.00 94.94 107 LEU A C 1
ATOM 861 O O . LEU A 1 107 ? -3.285 3.834 5.194 1.00 94.94 107 LEU A O 1
ATOM 865 N N . GLN A 1 108 ? -1.100 4.025 5.659 1.00 93.88 108 GLN A N 1
ATOM 866 C CA . GLN A 1 108 ? -1.300 4.368 7.074 1.00 93.88 108 GLN A CA 1
ATOM 867 C C . GLN A 1 108 ? -2.047 5.693 7.224 1.00 93.88 108 GLN A C 1
ATOM 869 O O . GLN A 1 108 ? -2.987 5.792 8.01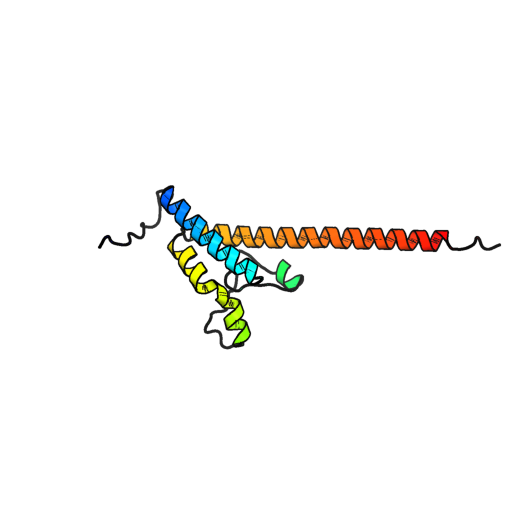1 1.00 93.88 108 GLN A O 1
ATOM 874 N N . THR A 1 109 ? -1.654 6.706 6.450 1.00 94.69 109 THR A N 1
ATOM 875 C CA . THR A 1 109 ? -2.276 8.033 6.486 1.00 94.69 109 THR A CA 1
ATOM 876 C C . THR A 1 109 ? -3.744 7.957 6.077 1.00 94.69 109 THR A C 1
ATOM 878 O O . THR A 1 109 ? -4.598 8.530 6.751 1.00 94.69 109 THR A O 1
ATOM 881 N N . GLU A 1 110 ? -4.060 7.238 5.000 1.00 95.06 110 GLU A N 1
ATOM 882 C CA . GLU A 1 110 ? -5.440 7.031 4.559 1.00 95.06 110 GLU A CA 1
ATOM 883 C C . GLU A 1 110 ? -6.272 6.276 5.593 1.00 95.06 110 GLU A C 1
ATOM 885 O O . GLU A 1 110 ? -7.422 6.640 5.843 1.00 95.06 110 GLU A O 1
ATOM 890 N N . TYR A 1 111 ? -5.700 5.241 6.208 1.00 95.06 111 TYR A N 1
ATOM 891 C CA . TYR A 1 111 ? -6.377 4.483 7.249 1.00 95.06 111 TYR A CA 1
ATOM 892 C C . TYR A 1 111 ? -6.691 5.352 8.475 1.00 95.06 111 TYR A C 1
ATOM 894 O O . TYR A 1 111 ? -7.824 5.348 8.958 1.00 95.06 111 TYR A O 1
ATOM 902 N N . LEU A 1 112 ? -5.712 6.128 8.953 1.00 94.12 112 LEU A N 1
ATOM 903 C CA . LEU A 1 112 ? -5.891 7.019 10.099 1.00 94.12 112 LEU A CA 1
ATOM 904 C C . LEU A 1 112 ? -6.942 8.092 9.813 1.00 94.12 112 LEU A C 1
ATOM 906 O O . LEU A 1 112 ? -7.827 8.287 10.639 1.00 94.12 112 LEU A O 1
ATOM 910 N N . LYS A 1 113 ? -6.902 8.719 8.629 1.00 96.31 113 LYS A N 1
ATOM 911 C CA . LYS A 1 113 ? -7.933 9.676 8.194 1.00 96.31 113 LYS A CA 1
ATOM 912 C C . LYS A 1 113 ? -9.324 9.046 8.225 1.00 96.31 113 LYS A C 1
ATOM 914 O O . LYS A 1 113 ? -10.203 9.550 8.908 1.00 96.31 113 LYS A O 1
ATOM 919 N N . LYS A 1 114 ? -9.496 7.880 7.590 1.00 95.69 114 LYS A N 1
ATOM 920 C CA . LYS A 1 114 ? -10.781 7.158 7.583 1.00 95.69 114 LYS A CA 1
ATOM 921 C C . LYS A 1 114 ? -11.280 6.824 8.987 1.00 95.69 114 LYS A C 1
ATOM 923 O O . LYS A 1 114 ? -12.491 6.808 9.201 1.00 95.69 114 LYS A O 1
ATOM 928 N N . LYS A 1 115 ? -10.371 6.520 9.920 1.00 94.38 115 LYS A N 1
ATOM 929 C CA . LYS A 1 115 ? -10.731 6.229 11.309 1.00 94.38 115 LYS A CA 1
ATOM 930 C C . LYS A 1 115 ? -11.167 7.486 12.057 1.00 94.38 115 LYS A C 1
ATOM 932 O O . LYS A 1 115 ? -12.228 7.448 12.662 1.00 94.38 115 LYS A O 1
ATOM 937 N N . VAL A 1 116 ? -10.428 8.589 11.935 1.00 96.19 116 VAL A N 1
ATOM 938 C CA . VAL A 1 116 ? -10.828 9.888 12.503 1.00 96.19 116 VAL A CA 1
ATOM 939 C C . VAL A 1 116 ? -12.201 10.302 11.978 1.00 96.19 116 VAL A C 1
ATOM 941 O O . VAL A 1 116 ? -13.100 10.534 12.778 1.00 96.19 116 VAL A O 1
ATOM 944 N N . ASP A 1 117 ? -12.409 10.261 10.660 1.00 96.38 117 ASP A N 1
ATOM 945 C CA . ASP A 1 117 ? -13.694 10.630 10.059 1.00 96.38 117 ASP A CA 1
ATOM 946 C C . ASP A 1 117 ? -14.843 9.725 10.547 1.00 96.38 117 ASP A C 1
ATOM 948 O O . ASP A 1 117 ? -15.999 10.139 10.620 1.00 96.38 117 ASP A O 1
ATOM 952 N N . LYS A 1 118 ? -14.561 8.442 10.812 1.00 95.94 118 LYS A N 1
ATOM 953 C CA . LYS A 1 118 ? -15.555 7.498 11.333 1.00 95.94 118 LYS A CA 1
ATOM 954 C C . LYS A 1 118 ? -15.896 7.817 12.787 1.00 95.94 118 LYS A C 1
ATOM 956 O O . LYS A 1 118 ? -17.079 7.875 13.104 1.00 95.94 118 LYS A O 1
ATOM 961 N N . ASP A 1 119 ? -14.889 8.033 13.625 1.00 95.38 119 ASP A N 1
ATOM 962 C CA . ASP A 1 119 ? -15.067 8.356 15.040 1.00 95.38 119 ASP A CA 1
ATOM 963 C C . ASP A 1 119 ? -15.801 9.703 15.208 1.00 95.38 119 ASP A C 1
ATOM 965 O O . ASP A 1 119 ? -16.645 9.838 16.093 1.00 95.38 119 ASP A O 1
ATOM 969 N N . GLU A 1 120 ? -15.536 10.689 14.340 1.00 96.81 120 GLU A N 1
ATOM 970 C CA . GLU A 1 120 ? -16.275 11.960 14.290 1.00 96.81 120 GLU A CA 1
ATOM 971 C C . GLU A 1 120 ? -17.754 11.743 13.953 1.00 96.81 120 GLU A C 1
ATOM 973 O O . GLU A 1 120 ? -18.614 12.174 14.718 1.00 96.81 120 GLU A O 1
ATOM 978 N N . ARG A 1 121 ? -18.066 10.979 12.896 1.00 95.81 121 ARG A N 1
ATOM 979 C CA . ARG A 1 121 ? -19.459 10.630 12.555 1.00 95.81 121 ARG A CA 1
ATOM 980 C C . ARG A 1 121 ? -20.172 9.870 13.677 1.00 95.81 121 ARG A C 1
ATOM 982 O O . ARG A 1 121 ? -21.360 10.075 13.916 1.00 95.81 121 ARG A O 1
ATOM 989 N N . GLU A 1 122 ? -19.477 8.970 14.369 1.00 95.06 122 GLU A N 1
ATOM 990 C CA . GLU A 1 122 ? -20.044 8.239 15.511 1.00 95.06 122 GLU A CA 1
ATOM 991 C C . GLU A 1 122 ? -20.346 9.172 16.695 1.00 95.06 122 GLU A C 1
ATOM 993 O O . GLU A 1 122 ? -21.362 8.997 17.367 1.00 95.06 122 GLU A O 1
ATOM 998 N N . ARG A 1 123 ? -19.521 10.201 16.927 1.00 94.06 123 ARG A N 1
ATOM 999 C CA . ARG A 1 123 ? -19.807 11.235 17.934 1.00 94.06 123 ARG A CA 1
ATOM 1000 C C . ARG A 1 123 ? -20.992 12.106 17.539 1.00 94.06 123 ARG A C 1
ATOM 1002 O O . ARG A 1 123 ? -21.890 12.268 18.354 1.00 94.06 123 ARG A O 1
ATOM 1009 N N . GLU A 1 124 ? -21.028 12.590 16.300 1.00 94.44 124 GLU A N 1
ATOM 1010 C CA . GLU A 1 124 ? -22.142 13.398 15.783 1.00 94.44 124 GLU A CA 1
ATOM 1011 C C . GLU A 1 124 ? -23.475 12.647 15.909 1.00 94.44 124 GLU A C 1
ATOM 1013 O O . GLU A 1 124 ? -24.430 13.150 16.495 1.00 94.44 124 GLU A O 1
ATOM 1018 N N . THR A 1 125 ? -23.517 11.389 15.461 1.00 92.06 125 THR A N 1
ATOM 1019 C CA . THR A 1 125 ? -24.725 10.553 15.576 1.00 92.06 125 THR A CA 1
ATOM 1020 C C . THR A 1 125 ? -25.115 10.255 17.027 1.00 92.06 125 THR A C 1
ATOM 1022 O O . THR A 1 125 ? -26.305 10.168 17.337 1.00 92.06 125 THR A O 1
ATOM 1025 N N . SER A 1 126 ? -24.141 10.107 17.931 1.00 91.88 126 SER A N 1
ATOM 1026 C CA . SER A 1 126 ? -24.395 9.951 19.367 1.00 91.88 126 SER A CA 1
ATOM 1027 C C . SER A 1 126 ? -24.976 11.224 19.990 1.00 91.88 126 SER A C 1
ATOM 1029 O O . SER A 1 126 ? -25.892 11.133 20.811 1.00 91.88 126 SER A O 1
ATOM 1031 N N . ASP A 1 127 ? -24.464 12.396 19.614 1.00 93.50 127 ASP A N 1
ATOM 1032 C CA . ASP A 1 127 ? -24.938 13.690 20.109 1.00 93.50 127 ASP A CA 1
ATOM 1033 C C . ASP A 1 127 ? -26.367 13.974 19.625 1.00 93.50 127 ASP A C 1
ATOM 1035 O O . ASP A 1 127 ? -27.227 14.333 20.433 1.00 93.50 127 ASP A O 1
ATOM 1039 N N . ASP A 1 128 ? -26.664 13.714 18.349 1.00 92.50 128 ASP A N 1
ATOM 1040 C CA . ASP A 1 128 ? -28.020 13.821 17.796 1.00 92.50 128 ASP A CA 1
ATOM 1041 C C . ASP A 1 1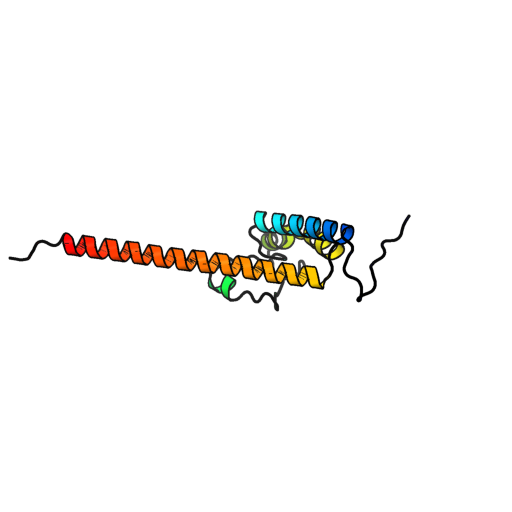28 ? -28.996 12.887 18.530 1.00 92.50 128 ASP A C 1
ATOM 1043 O O . ASP A 1 128 ? -30.062 13.310 18.989 1.00 92.50 128 ASP A O 1
ATOM 1047 N N . ALA A 1 129 ? -28.611 11.620 18.730 1.00 93.50 129 ALA A N 1
ATOM 1048 C CA . ALA A 1 129 ? -29.422 10.654 19.472 1.00 93.50 129 ALA A CA 1
ATOM 1049 C C . ALA A 1 129 ? -29.659 11.079 20.933 1.00 93.50 129 ALA A C 1
ATOM 1051 O O . ALA A 1 129 ? -30.735 10.837 21.497 1.00 93.50 129 ALA A O 1
ATOM 1052 N N . PHE A 1 130 ? -28.667 11.715 21.562 1.00 94.88 130 PHE A N 1
ATOM 1053 C CA . PHE A 1 130 ? -28.801 12.281 22.899 1.00 94.88 130 PHE A CA 1
ATOM 1054 C C . PHE A 1 130 ? -29.810 13.440 22.923 1.00 94.88 130 PHE A C 1
ATOM 1056 O O . PHE A 1 130 ? -30.725 13.423 23.757 1.00 94.88 130 PHE A O 1
ATOM 1063 N N . TRP A 1 131 ? -29.696 14.411 22.011 1.00 92.50 131 TRP A N 1
ATOM 1064 C CA . TRP A 1 131 ? -30.582 15.581 21.964 1.00 92.50 131 TRP A CA 1
ATOM 1065 C C . TRP A 1 131 ? -32.031 15.235 21.607 1.00 92.50 131 TRP A C 1
ATOM 1067 O O . TRP A 1 131 ? -32.953 15.802 22.205 1.00 92.50 131 TRP A O 1
ATOM 1077 N N . GLU A 1 132 ? -32.254 14.255 20.730 1.00 92.12 132 GLU A N 1
ATOM 1078 C CA . GLU A 1 132 ? -33.587 13.703 20.451 1.00 92.12 132 GLU A CA 1
ATOM 1079 C C . GLU A 1 132 ? -34.236 13.132 21.721 1.00 92.12 132 GLU A C 1
ATOM 1081 O O . GLU A 1 132 ? -35.371 13.465 22.078 1.00 92.12 132 GLU A O 1
ATOM 1086 N N . LYS A 1 133 ? -33.485 12.326 22.484 1.00 93.50 133 LYS A N 1
ATOM 1087 C CA . LYS A 1 133 ? -33.972 11.734 23.738 1.00 93.50 133 LYS A CA 1
ATOM 1088 C C . LYS A 1 133 ? -34.303 12.789 24.797 1.00 93.50 133 LYS A C 1
ATOM 1090 O O . LYS A 1 133 ? -35.256 12.610 25.560 1.00 93.50 133 LYS A O 1
ATOM 1095 N N . VAL A 1 134 ? -33.511 13.860 24.875 1.00 91.31 134 VAL A N 1
ATOM 1096 C CA . VAL A 1 134 ? -33.755 14.987 25.790 1.00 91.31 134 VAL A CA 1
ATOM 1097 C C . VAL A 1 134 ? -35.020 15.749 25.386 1.00 91.31 134 VAL A C 1
ATOM 1099 O O . VAL A 1 134 ? -35.841 16.049 26.253 1.00 91.31 134 VAL A O 1
ATOM 1102 N N . SER A 1 135 ? -35.212 16.000 24.090 1.00 90.50 135 SER A N 1
ATOM 1103 C CA . SER A 1 135 ? -36.362 16.748 23.561 1.00 90.50 135 SER A CA 1
ATOM 1104 C C . SER A 1 135 ? -37.683 15.977 23.670 1.00 90.50 135 SER A C 1
ATOM 1106 O O . SER A 1 135 ? -38.735 16.582 23.871 1.00 90.50 135 SER A O 1
ATOM 1108 N N . ALA A 1 136 ? -37.640 14.642 23.606 1.00 84.75 136 ALA A N 1
ATOM 1109 C CA . ALA A 1 136 ? -38.817 13.777 23.709 1.00 84.75 136 ALA A CA 1
ATOM 1110 C C . ALA A 1 136 ? -39.354 13.585 25.143 1.00 84.75 136 ALA A C 1
ATOM 1112 O O . ALA A 1 136 ? -40.438 13.023 25.322 1.00 84.75 136 ALA A O 1
ATOM 1113 N N . LYS A 1 137 ? -38.626 14.007 26.188 1.00 76.50 137 LYS A N 1
ATOM 1114 C CA . LYS A 1 137 ? -39.069 13.832 27.580 1.00 76.50 137 LYS A CA 1
ATOM 1115 C C . LYS A 1 137 ? -40.142 14.883 27.920 1.00 76.50 137 LYS A C 1
ATOM 1117 O O . LYS A 1 137 ? -39.826 16.074 27.915 1.00 76.50 137 LYS A O 1
ATOM 1122 N N . PRO A 1 138 ? -41.391 14.496 28.258 1.00 71.81 138 PRO A N 1
ATOM 1123 C CA . PRO A 1 138 ? -42.391 15.472 28.662 1.00 71.81 138 PRO A CA 1
ATOM 1124 C C . PRO A 1 138 ? -41.935 16.182 29.936 1.00 71.81 138 PRO A C 1
ATOM 1126 O O . PRO A 1 138 ? -41.399 15.564 30.861 1.00 71.81 138 PRO A O 1
ATOM 1129 N N . ARG A 1 139 ? -42.146 17.500 29.958 1.00 61.88 139 ARG A N 1
ATOM 1130 C CA . ARG A 1 139 ? -41.892 18.377 31.102 1.00 61.88 139 ARG A CA 1
ATOM 1131 C C . ARG A 1 139 ? -42.696 17.821 32.286 1.00 61.88 139 ARG A C 1
ATOM 1133 O O . ARG A 1 139 ? -43.920 17.844 32.236 1.00 61.88 139 ARG A O 1
ATOM 1140 N N . GLN A 1 140 ? -42.020 17.240 33.278 1.00 66.00 140 GLN A N 1
ATOM 1141 C CA . GLN A 1 140 ? -42.680 16.677 34.459 1.00 66.00 140 GLN A CA 1
ATOM 1142 C C . GLN A 1 140 ? -43.422 17.811 35.183 1.00 66.00 140 GLN A C 1
ATOM 1144 O O . GLN A 1 140 ? -42.785 18.780 35.597 1.00 66.00 140 GLN A O 1
ATOM 1149 N N . THR A 1 141 ? -44.753 17.715 35.232 1.00 47.12 141 THR A N 1
ATOM 1150 C CA . THR A 1 141 ? -45.665 18.584 35.995 1.00 47.12 141 THR A CA 1
ATOM 1151 C C . THR A 1 141 ? -45.846 18.066 37.405 1.00 47.12 141 THR A C 1
ATOM 1153 O O . THR A 1 141 ? -46.046 16.834 37.518 1.00 47.12 141 THR A O 1
#

Organism: Spizellomyces punctatus (strain DAOM BR117) (NCBI:txid645134)